Protein AF-A0AAD7CUY0-F1 (afdb_monomer)

Solvent-accessible surface area (backbone atoms only — not comparable to full-atom values): 4030 Å² total; per-residue (Å²): 115,70,69,60,55,55,50,52,56,58,66,68,44,85,57,72,88,72,50,55,69,68,60,51,45,50,52,50,50,50,48,22,66,72,63,63,21,55,82,71,50,58,47,58,61,55,37,74,75,40,71,70,42,29,55,49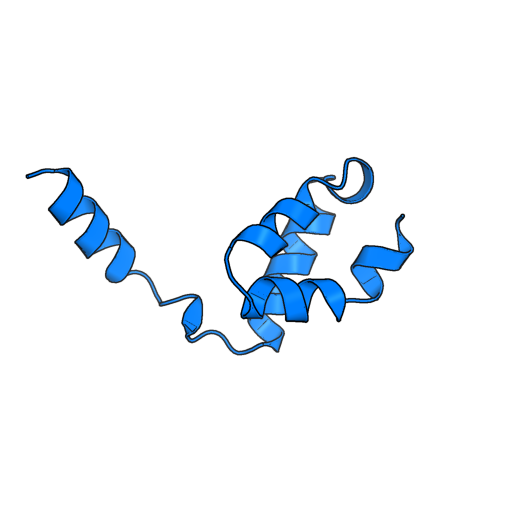,57,68,68,40,58,79,70,60,76,67,112

Radius of gyration: 14.1 Å; Cα contacts (8 Å, |Δi|>4): 42; chains: 1; bound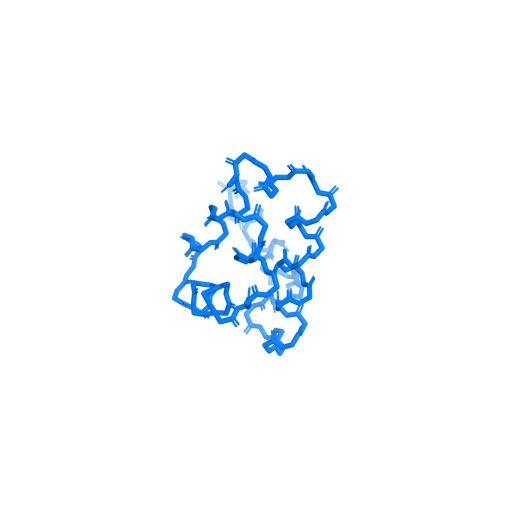ing box: 27×30×36 Å

Organism: Mycena rosella (NCBI:txid1033263)

Foldseek 3Di:
DVVVVVVVVVVVPDDPVPDDLVVLLVVLVCCCVVVVCLVVVPSCVQLVPDVSSVVSVVVNVVSVVSD

Secondary structure (DSSP, 8-state):
-HHHHHHHHHHHS--GGGS-HHHHHHHHHHHHHHTSHHHHTGGGGGGGS-HHHHHHHHH-HHHHTT-

InterPro domains:
  IPR001810 F-box domain [PF12937] (16-66)
  IPR036047 F-box-like domain superfamily [SSF81383] (9-64)

Sequence (67 aa):
EQISVLKAERNALPPIHRLPNELLTMVLDMYAVGSESLSTLEWTKTMLVCRRWHDLALAAHALWGHI

pLDDT: mean 86.75, std 7.96, range [63.34, 96.62]

Mean predicted aligned error: 6.67 Å

Structure (mmCIF, N/CA/C/O backbone):
data_AF-A0AAD7CUY0-F1
#
_entry.id   AF-A0AAD7CUY0-F1
#
loop_
_atom_site.group_PDB
_atom_site.id
_atom_site.type_symbol
_atom_site.label_atom_id
_atom_site.label_alt_id
_atom_site.label_comp_id
_atom_site.label_asym_id
_atom_site.label_entity_id
_atom_site.label_seq_id
_atom_site.pdbx_PDB_ins_code
_atom_site.Cartn_x
_atom_site.Cartn_y
_atom_site.Cartn_z
_atom_site.occupancy
_atom_site.B_iso_or_equiv
_atom_site.auth_seq_id
_atom_site.auth_comp_id
_atom_site.auth_asym_id
_atom_site.auth_atom_id
_atom_site.pdbx_PDB_model_num
ATOM 1 N N . GLU A 1 1 ? -5.978 18.406 22.621 1.00 63.34 1 GLU A N 1
ATOM 2 C CA . GLU A 1 1 ? -7.389 18.387 22.170 1.00 63.34 1 GLU A CA 1
ATOM 3 C C . GLU A 1 1 ? -7.566 18.201 20.659 1.00 63.34 1 GLU A C 1
ATOM 5 O O . GLU A 1 1 ? -8.290 17.298 20.257 1.00 63.34 1 GLU A O 1
ATOM 10 N N . GLN A 1 2 ? -6.869 18.963 19.807 1.00 80.69 2 GLN A N 1
ATOM 11 C CA . GLN A 1 2 ? -7.040 18.898 18.341 1.00 80.69 2 GLN A CA 1
ATOM 12 C C . GLN A 1 2 ? -6.660 17.542 17.704 1.00 80.69 2 GLN A C 1
ATOM 14 O O . GLN A 1 2 ? -7.349 17.062 16.809 1.00 80.69 2 GLN A O 1
ATOM 19 N N . ILE A 1 3 ? -5.613 16.867 18.203 1.00 84.44 3 ILE A N 1
ATOM 20 C CA . ILE A 1 3 ? -5.178 15.552 17.682 1.00 84.44 3 ILE A CA 1
ATOM 21 C C . ILE A 1 3 ? -6.267 14.475 17.842 1.00 84.44 3 ILE A C 1
ATOM 23 O O . ILE A 1 3 ? -6.409 13.602 16.988 1.00 84.44 3 ILE A O 1
ATOM 27 N N . SER A 1 4 ? -7.034 14.514 18.933 1.00 85.69 4 SER A N 1
ATOM 28 C CA . SER A 1 4 ? -8.110 13.552 19.208 1.00 85.69 4 SER A CA 1
ATOM 29 C C . SER A 1 4 ? -9.285 13.714 18.243 1.00 85.69 4 SER A C 1
ATOM 31 O O . SER A 1 4 ? -9.799 12.711 17.755 1.00 85.69 4 SER A O 1
ATOM 33 N N . VAL A 1 5 ? -9.647 14.957 17.911 1.00 90.25 5 VAL A N 1
ATOM 34 C CA . VAL A 1 5 ? -10.707 15.270 16.938 1.00 90.25 5 VAL A CA 1
ATOM 35 C C . VAL A 1 5 ? -10.312 14.787 15.541 1.00 90.25 5 VAL A C 1
ATOM 37 O O . VAL A 1 5 ? -11.050 14.025 14.926 1.00 90.25 5 VAL A O 1
ATOM 40 N N . LEU A 1 6 ? -9.090 15.097 15.098 1.00 86.75 6 LEU A N 1
ATOM 41 C CA . LEU A 1 6 ? -8.576 14.656 13.794 1.00 86.75 6 LEU A CA 1
ATOM 42 C C . LEU A 1 6 ? -8.506 13.127 13.667 1.00 86.75 6 LEU A C 1
ATOM 44 O O . LEU A 1 6 ? -8.782 12.563 12.609 1.00 86.75 6 LEU A O 1
ATOM 48 N N . LYS A 1 7 ? -8.151 12.423 14.750 1.00 80.56 7 LYS A N 1
ATOM 49 C CA . LYS A 1 7 ? -8.191 10.954 14.771 1.00 80.56 7 LYS A CA 1
ATOM 50 C C . LYS A 1 7 ? -9.620 10.425 14.658 1.00 80.56 7 LYS A C 1
ATOM 52 O O . LYS A 1 7 ? -9.816 9.436 13.959 1.00 80.56 7 LYS A O 1
ATOM 57 N N . ALA A 1 8 ? -10.586 11.050 15.328 1.00 81.12 8 ALA A N 1
ATOM 58 C CA . ALA A 1 8 ? -11.987 10.645 15.273 1.00 81.12 8 ALA A CA 1
ATOM 59 C C . ALA A 1 8 ? -12.580 10.838 13.869 1.00 81.12 8 ALA A C 1
ATOM 61 O O . ALA A 1 8 ? -13.176 9.906 13.338 1.00 81.12 8 ALA A O 1
ATOM 62 N N . GLU A 1 9 ? -12.332 11.983 13.228 1.00 82.00 9 GLU A N 1
ATOM 63 C CA . GLU A 1 9 ? -12.768 12.247 11.849 1.00 82.00 9 GLU A CA 1
ATOM 64 C C . GLU A 1 9 ? -12.113 11.294 10.844 1.00 82.00 9 GLU A C 1
ATOM 66 O O . GLU A 1 9 ? -12.788 10.712 9.998 1.00 82.00 9 GLU A O 1
ATOM 71 N N . ARG A 1 10 ? -10.807 11.033 10.984 1.00 75.69 10 ARG A N 1
ATOM 72 C CA . ARG A 1 10 ? -10.110 10.044 10.148 1.00 75.69 10 ARG A CA 1
ATOM 73 C C . ARG A 1 10 ? -10.665 8.633 10.335 1.00 75.69 10 ARG A C 1
ATOM 75 O O . ARG A 1 10 ? -10.735 7.875 9.376 1.00 75.69 10 ARG A O 1
ATOM 82 N N . ASN A 1 11 ? -11.046 8.268 11.556 1.00 71.19 11 ASN A N 1
ATOM 83 C CA . ASN A 1 11 ? -11.656 6.970 11.846 1.00 71.19 11 ASN A CA 1
ATOM 84 C C . ASN A 1 11 ? -13.119 6.885 11.378 1.00 71.19 11 ASN A C 1
ATOM 86 O O . ASN A 1 11 ? -13.644 5.778 11.274 1.00 71.19 11 ASN A O 1
ATOM 90 N N . ALA A 1 12 ? -13.765 8.025 11.107 1.00 77.38 12 ALA A N 1
ATOM 91 C CA . ALA A 1 12 ? -15.085 8.087 10.488 1.00 77.38 12 ALA A CA 1
ATOM 92 C C . ALA A 1 12 ? -15.033 7.859 8.966 1.00 77.38 12 ALA A C 1
ATOM 94 O O . ALA A 1 12 ? -16.059 7.535 8.367 1.00 77.38 12 ALA A O 1
ATOM 95 N N . LEU A 1 13 ? -13.854 7.977 8.337 1.00 73.94 13 LEU A N 1
ATOM 96 C CA . LEU A 1 13 ? -13.668 7.574 6.944 1.00 73.94 13 LEU A CA 1
ATOM 97 C C . LEU A 1 13 ? -13.891 6.061 6.788 1.00 73.94 13 LEU A C 1
ATOM 99 O O . LEU A 1 13 ? -13.567 5.295 7.704 1.00 73.94 13 LEU A O 1
ATOM 103 N N . PRO A 1 14 ? -14.399 5.607 5.624 1.00 70.12 14 PRO A N 1
ATOM 104 C CA . PRO A 1 14 ? -14.564 4.192 5.345 1.00 70.12 14 PRO A CA 1
ATOM 105 C C . PRO A 1 14 ? -13.256 3.449 5.626 1.00 70.12 14 PRO A C 1
ATOM 107 O O . PRO A 1 14 ? -12.206 3.796 5.078 1.00 70.12 14 PRO A O 1
ATOM 110 N N . PRO A 1 15 ? -13.279 2.444 6.506 1.00 81.62 15 PRO A N 1
ATOM 111 C CA . PRO A 1 15 ? -12.056 1.802 6.929 1.00 81.62 15 PRO A CA 1
ATOM 112 C C . PRO A 1 15 ? -11.418 1.036 5.772 1.00 81.62 15 PRO A C 1
ATOM 114 O O . PRO A 1 15 ? -11.936 0.005 5.346 1.00 81.62 15 PRO A O 1
ATOM 117 N N . ILE A 1 16 ? -10.232 1.474 5.343 1.00 83.38 16 ILE A N 1
ATOM 118 C CA . ILE A 1 16 ? -9.378 0.754 4.381 1.00 83.38 16 ILE A CA 1
ATOM 119 C C . ILE A 1 16 ? -9.183 -0.712 4.804 1.00 83.38 16 ILE A C 1
ATOM 121 O O . ILE A 1 16 ? -9.139 -1.607 3.966 1.00 83.38 16 ILE A O 1
ATOM 125 N N . HIS A 1 17 ? -9.145 -0.991 6.113 1.00 81.94 17 HIS A N 1
ATOM 126 C CA . HIS A 1 17 ? -9.020 -2.354 6.636 1.00 81.94 17 HIS A CA 1
ATOM 127 C C . HIS A 1 17 ? -10.219 -3.267 6.317 1.00 81.94 17 HIS A C 1
ATOM 129 O O . HIS A 1 17 ? -10.080 -4.483 6.416 1.00 81.94 17 HIS A O 1
ATOM 135 N N . ARG A 1 18 ? -11.383 -2.713 5.951 1.00 87.94 18 ARG A N 1
ATOM 136 C CA . ARG A 1 18 ? -12.570 -3.478 5.527 1.00 87.94 18 ARG A CA 1
ATOM 137 C C . ARG A 1 18 ? -12.674 -3.643 4.018 1.00 87.94 18 ARG A C 1
ATOM 139 O O . ARG A 1 18 ? -13.567 -4.355 3.570 1.00 87.94 18 ARG A O 1
ATOM 146 N N . LEU A 1 19 ? -11.797 -3.009 3.238 1.00 90.50 19 LEU A N 1
ATOM 147 C CA . LEU A 1 19 ? -11.759 -3.274 1.805 1.00 90.50 19 LEU A CA 1
ATOM 148 C C . LEU A 1 19 ? -11.478 -4.766 1.583 1.00 90.50 19 LEU A C 1
ATOM 150 O O . LEU A 1 19 ? -10.685 -5.338 2.338 1.00 90.50 19 LEU A O 1
ATOM 154 N N . PRO A 1 20 ? -12.082 -5.398 0.569 1.00 94.00 20 PRO A N 1
ATOM 155 C CA . PRO A 1 20 ? -11.624 -6.676 0.045 1.00 94.00 20 PRO A CA 1
ATOM 156 C C . PRO A 1 20 ? -10.171 -6.590 -0.434 1.00 94.00 20 PRO A C 1
ATOM 158 O O . PRO A 1 20 ? -9.630 -5.498 -0.649 1.00 94.00 20 PRO A O 1
ATOM 161 N N . ASN A 1 21 ? -9.524 -7.739 -0.589 1.00 94.88 21 ASN A N 1
ATOM 162 C CA . ASN A 1 21 ? -8.140 -7.785 -1.053 1.00 94.88 21 ASN A CA 1
ATOM 163 C C . ASN A 1 21 ? -8.017 -7.258 -2.484 1.00 94.88 21 ASN A C 1
ATOM 165 O O . ASN A 1 21 ? -7.096 -6.509 -2.768 1.00 94.88 21 ASN A O 1
ATOM 169 N N . GLU A 1 22 ? -8.997 -7.548 -3.333 1.00 93.56 22 GLU A N 1
ATOM 170 C CA . GLU A 1 22 ? -9.061 -7.147 -4.736 1.00 93.56 22 GLU A CA 1
ATOM 171 C C . GLU A 1 22 ? -9.079 -5.624 -4.882 1.00 93.56 22 GLU A C 1
ATOM 173 O O . GLU A 1 22 ? -8.327 -5.059 -5.674 1.00 93.56 22 GLU A O 1
ATOM 178 N N . LEU A 1 23 ? -9.897 -4.940 -4.073 1.00 94.06 23 LEU A N 1
ATOM 179 C CA . LEU A 1 23 ? -9.948 -3.477 -4.084 1.00 94.06 23 LEU A CA 1
ATOM 180 C C . LEU A 1 23 ? -8.656 -2.871 -3.538 1.00 94.06 23 LEU A C 1
ATOM 182 O O . LEU A 1 23 ? -8.198 -1.850 -4.040 1.00 94.06 23 LEU A O 1
ATOM 186 N N . LEU A 1 24 ? -8.055 -3.498 -2.525 1.00 93.12 24 LEU A N 1
ATOM 187 C CA . LEU A 1 24 ? -6.799 -3.014 -1.967 1.00 93.12 24 LEU A CA 1
ATOM 188 C C . LEU A 1 24 ? -5.629 -3.187 -2.949 1.00 93.12 24 LEU A C 1
ATOM 190 O O . LEU A 1 24 ? -4.817 -2.276 -3.084 1.00 93.12 24 LEU A O 1
ATOM 194 N N . THR A 1 25 ? -5.577 -4.303 -3.677 1.00 93.12 25 THR A N 1
ATOM 195 C CA . THR A 1 25 ? -4.619 -4.521 -4.769 1.00 93.12 25 THR A CA 1
ATOM 196 C C . THR A 1 25 ? -4.833 -3.520 -5.902 1.00 93.12 25 THR A C 1
ATOM 198 O O . THR A 1 25 ? -3.869 -2.940 -6.381 1.00 93.12 25 THR A O 1
ATOM 201 N N . MET A 1 26 ? -6.082 -3.218 -6.268 1.00 93.19 26 MET A N 1
ATOM 202 C CA . MET A 1 26 ? -6.366 -2.198 -7.283 1.00 93.19 26 MET A CA 1
ATOM 203 C C . MET A 1 26 ? -5.865 -0.805 -6.863 1.00 93.19 26 MET A C 1
ATOM 205 O O . MET A 1 26 ? -5.331 -0.066 -7.685 1.00 93.19 26 MET A O 1
ATOM 209 N N . VAL A 1 27 ? -5.989 -0.447 -5.580 1.00 91.81 27 VAL A N 1
ATOM 210 C CA . VAL A 1 27 ? -5.425 0.801 -5.035 1.00 91.81 27 VAL A CA 1
ATOM 211 C C . VAL A 1 27 ? -3.895 0.808 -5.120 1.00 91.81 27 VAL A C 1
ATOM 213 O O . VAL A 1 27 ? -3.319 1.834 -5.482 1.00 91.81 27 VAL A O 1
ATOM 216 N N . LEU A 1 28 ? -3.240 -0.318 -4.810 1.00 91.88 28 LEU A N 1
ATOM 217 C CA . LEU A 1 28 ? -1.788 -0.470 -4.955 1.00 91.88 28 LEU A CA 1
ATOM 218 C C . LEU A 1 28 ? -1.345 -0.269 -6.410 1.00 91.88 28 LEU A C 1
ATOM 220 O O . LEU A 1 28 ? -0.433 0.520 -6.653 1.00 91.88 28 LEU A O 1
ATOM 224 N N . ASP A 1 29 ? -2.030 -0.905 -7.363 1.00 91.19 29 ASP A N 1
ATOM 225 C CA . ASP A 1 29 ? -1.737 -0.780 -8.795 1.00 91.19 29 ASP A CA 1
ATOM 226 C C . ASP A 1 29 ? -1.919 0.656 -9.293 1.00 91.19 29 ASP A C 1
ATOM 228 O O . ASP A 1 29 ? -1.032 1.207 -9.947 1.00 91.19 29 ASP A O 1
ATOM 232 N N . MET A 1 30 ? -3.036 1.301 -8.936 1.00 90.50 30 MET A N 1
AT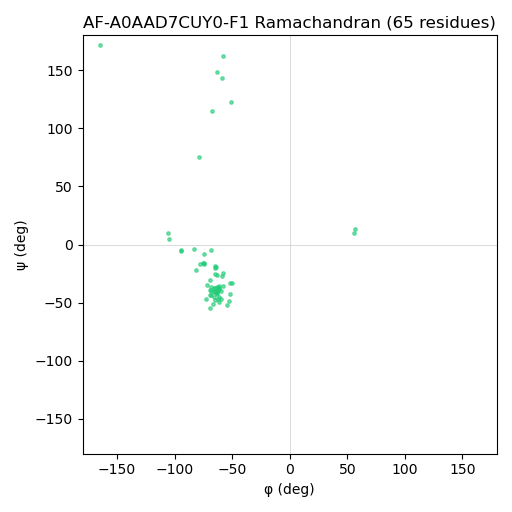OM 233 C CA . MET A 1 30 ? -3.281 2.700 -9.298 1.00 90.50 30 MET A CA 1
ATOM 234 C C . MET A 1 30 ? -2.205 3.628 -8.741 1.00 90.50 30 MET A C 1
ATOM 236 O O . MET A 1 30 ? -1.785 4.554 -9.431 1.00 90.50 30 MET A O 1
ATOM 240 N N . TYR A 1 31 ? -1.756 3.393 -7.506 1.00 90.38 31 TYR A N 1
ATOM 241 C CA . TYR A 1 31 ? -0.698 4.197 -6.913 1.00 90.38 31 TYR A CA 1
ATOM 242 C C . TYR A 1 31 ? 0.628 3.980 -7.637 1.00 90.38 31 TYR A C 1
ATOM 244 O O . TYR A 1 31 ? 1.238 4.957 -8.060 1.00 90.38 31 TYR A O 1
ATOM 252 N N . ALA A 1 32 ? 1.055 2.732 -7.826 1.00 88.94 32 ALA A N 1
ATOM 253 C CA . ALA A 1 32 ? 2.336 2.427 -8.451 1.00 88.94 32 ALA A CA 1
ATOM 254 C C . ALA A 1 32 ? 2.416 2.957 -9.893 1.00 88.94 32 ALA A C 1
ATOM 256 O O . ALA A 1 32 ? 3.354 3.676 -10.239 1.00 88.94 32 ALA A O 1
ATOM 257 N N . VAL A 1 33 ? 1.400 2.670 -10.713 1.00 87.44 33 VAL A N 1
ATOM 258 C CA . VAL A 1 33 ? 1.352 3.077 -12.126 1.00 87.44 33 VAL A CA 1
ATOM 259 C C . VAL A 1 33 ? 1.090 4.577 -12.266 1.00 87.44 33 VAL A C 1
ATOM 261 O O . VAL A 1 33 ? 1.770 5.261 -13.026 1.00 87.44 33 VAL A O 1
ATOM 264 N N . GLY A 1 34 ? 0.109 5.106 -11.531 1.00 82.75 34 GLY A N 1
ATOM 265 C CA . GLY A 1 34 ? -0.371 6.479 -11.699 1.00 82.75 34 GLY A CA 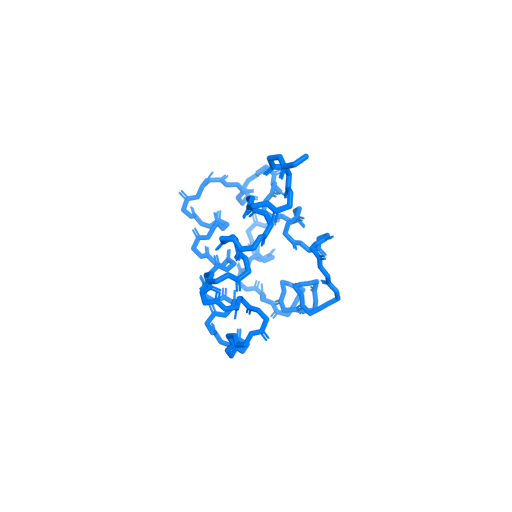1
ATOM 266 C C . GLY A 1 34 ? 0.548 7.558 -11.127 1.00 82.75 34 GLY A C 1
ATOM 267 O O . GLY A 1 34 ? 0.374 8.725 -11.465 1.00 82.75 34 GLY A O 1
ATOM 268 N N . SER A 1 35 ? 1.509 7.198 -10.270 1.00 80.12 35 SER A N 1
ATOM 269 C CA . SER A 1 35 ? 2.456 8.153 -9.670 1.00 80.12 35 SER A CA 1
ATOM 270 C C . SER A 1 35 ? 3.871 8.095 -10.256 1.00 80.12 35 SER A C 1
ATOM 272 O O . SER A 1 35 ? 4.775 8.683 -9.672 1.00 80.12 35 SER A O 1
ATOM 274 N N . GLU A 1 36 ? 4.090 7.362 -11.357 1.00 71.69 36 GLU A N 1
ATOM 275 C CA . GLU A 1 36 ? 5.422 7.087 -11.947 1.00 71.69 36 GLU A CA 1
ATOM 276 C C . GLU A 1 36 ? 6.433 6.442 -10.971 1.00 71.69 36 GLU A C 1
ATOM 278 O O . GLU A 1 36 ? 7.615 6.261 -11.283 1.00 71.69 36 GLU A O 1
ATOM 283 N N . SER A 1 37 ? 5.963 6.017 -9.796 1.00 79.06 37 SER A N 1
ATOM 284 C CA . SER A 1 37 ? 6.791 5.482 -8.717 1.00 79.06 37 SER A CA 1
ATOM 285 C C . SER A 1 37 ? 7.295 4.068 -8.977 1.00 79.06 37 SER A C 1
ATOM 287 O O . SER A 1 37 ? 8.146 3.591 -8.227 1.00 79.06 37 SER A O 1
ATOM 289 N N . LEU A 1 38 ? 6.817 3.399 -10.036 1.00 82.31 38 LEU A N 1
ATOM 290 C CA . LEU A 1 38 ? 7.354 2.114 -10.500 1.00 82.31 38 LEU A CA 1
ATOM 291 C C . LEU A 1 38 ? 8.869 2.187 -10.718 1.00 82.31 38 LEU A C 1
ATOM 293 O O . LEU A 1 38 ? 9.598 1.356 -10.188 1.00 82.31 38 LEU A O 1
ATOM 297 N N . SER A 1 39 ? 9.341 3.218 -11.424 1.00 80.94 39 SER A N 1
ATOM 298 C CA . SER A 1 39 ? 10.762 3.392 -11.760 1.00 80.94 39 SER A CA 1
ATOM 299 C C . SER A 1 39 ? 11.645 3.729 -10.553 1.00 80.94 39 SER A C 1
ATOM 301 O O . SER A 1 39 ? 12.815 3.354 -10.508 1.00 80.94 39 SER A O 1
ATOM 303 N N . THR A 1 40 ? 11.089 4.422 -9.557 1.00 87.31 40 THR A N 1
ATOM 304 C CA . THR A 1 40 ? 11.801 4.849 -8.343 1.00 87.31 40 THR A CA 1
ATOM 305 C C . THR A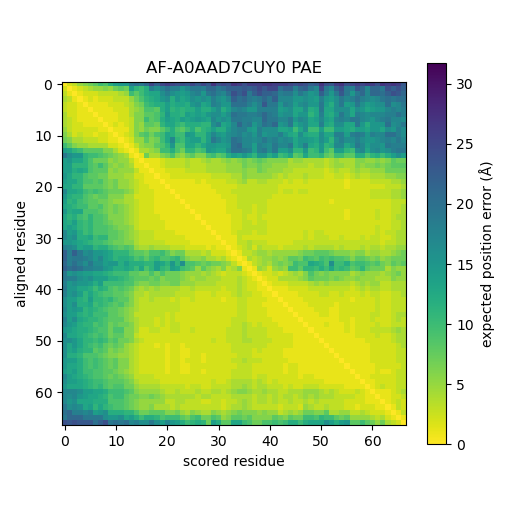 1 40 ? 11.631 3.873 -7.181 1.00 87.31 40 THR A C 1
ATOM 307 O O . THR A 1 40 ? 12.218 4.076 -6.117 1.00 87.31 40 THR A O 1
ATOM 310 N N . LEU A 1 41 ? 10.813 2.829 -7.361 1.00 87.38 41 LEU A N 1
ATOM 311 C CA . LEU A 1 41 ? 10.375 1.881 -6.335 1.00 87.38 41 LEU A CA 1
ATOM 312 C C . LEU A 1 41 ? 9.677 2.524 -5.131 1.00 87.38 41 LEU A C 1
ATOM 314 O O . LEU A 1 41 ? 9.456 1.856 -4.119 1.00 87.38 41 LEU A O 1
ATOM 318 N N . GLU A 1 42 ? 9.281 3.796 -5.201 1.00 90.31 42 GLU A N 1
ATOM 319 C CA . GLU A 1 42 ? 8.662 4.472 -4.058 1.00 90.31 42 GLU A CA 1
ATOM 320 C C . GLU A 1 42 ? 7.316 3.859 -3.666 1.00 90.31 42 GLU A C 1
ATOM 322 O O . GLU A 1 42 ? 6.951 3.897 -2.487 1.00 90.31 42 GLU A O 1
ATOM 327 N N . TRP A 1 43 ? 6.623 3.209 -4.607 1.00 91.06 43 TRP A N 1
ATOM 328 C CA . TRP A 1 43 ? 5.385 2.486 -4.326 1.00 91.06 43 TRP A CA 1
ATOM 329 C C . TRP A 1 43 ? 5.566 1.375 -3.287 1.00 91.06 43 TRP A C 1
ATOM 331 O O . TRP A 1 43 ? 4.636 1.092 -2.530 1.00 91.06 43 TRP A O 1
ATOM 341 N N . THR A 1 44 ? 6.767 0.797 -3.163 1.00 93.19 44 THR A N 1
ATOM 342 C CA . THR A 1 44 ? 7.065 -0.262 -2.183 1.00 93.19 44 THR A CA 1
ATOM 343 C C . THR A 1 44 ? 6.947 0.223 -0.735 1.00 93.19 44 THR A C 1
ATOM 345 O O . THR A 1 44 ? 6.703 -0.579 0.165 1.00 93.19 44 THR A O 1
ATOM 348 N N . LYS A 1 45 ? 6.994 1.542 -0.480 1.00 93.81 45 LYS A N 1
ATOM 349 C CA . LYS A 1 45 ? 6.737 2.123 0.854 1.00 93.81 45 LYS A CA 1
ATOM 350 C C . LYS A 1 45 ? 5.345 1.759 1.384 1.00 93.81 45 LYS A C 1
ATOM 352 O O . LYS A 1 45 ? 5.148 1.701 2.596 1.00 93.81 45 LYS A O 1
ATOM 357 N N . THR A 1 46 ? 4.391 1.457 0.503 1.00 92.38 46 THR A N 1
ATOM 358 C CA . THR A 1 46 ? 3.054 0.973 0.885 1.00 92.38 46 THR A CA 1
ATOM 359 C C . THR A 1 46 ? 3.092 -0.374 1.619 1.00 92.38 46 THR A C 1
ATOM 361 O O . THR A 1 46 ? 2.248 -0.630 2.479 1.00 92.38 46 THR A O 1
ATOM 364 N N . MET A 1 47 ? 4.121 -1.196 1.387 1.00 94.69 47 MET A N 1
ATOM 365 C CA . MET A 1 47 ? 4.342 -2.462 2.097 1.00 94.69 47 MET A CA 1
ATOM 366 C C . MET A 1 47 ? 4.624 -2.253 3.592 1.00 94.69 47 MET A C 1
ATOM 368 O O . MET A 1 47 ? 4.426 -3.163 4.393 1.00 94.69 47 MET A O 1
ATOM 372 N N . LEU A 1 48 ? 5.044 -1.048 3.994 1.00 95.06 48 LEU A N 1
ATOM 373 C CA . LEU A 1 48 ? 5.376 -0.714 5.382 1.00 95.06 48 LEU A CA 1
ATOM 374 C C . LEU A 1 48 ? 4.147 -0.345 6.231 1.00 95.06 48 LEU A C 1
ATOM 376 O O . LEU A 1 48 ? 4.281 -0.124 7.432 1.00 95.06 48 LEU A O 1
ATOM 380 N N . VA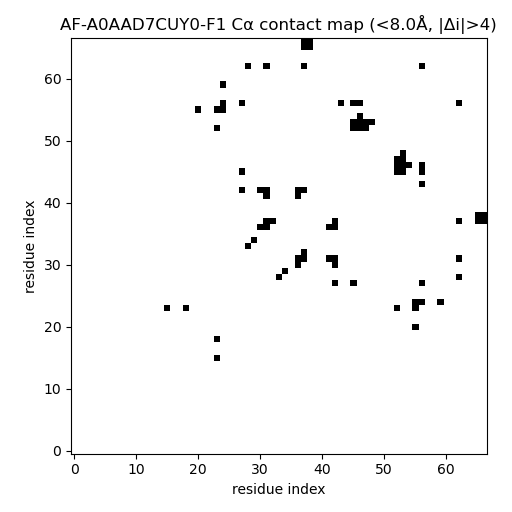L A 1 49 ? 2.948 -0.279 5.637 1.00 91.62 49 VAL A N 1
ATOM 381 C CA . VAL A 1 49 ? 1.714 0.093 6.351 1.00 91.62 49 VAL A CA 1
ATOM 382 C C . VAL A 1 49 ? 1.301 -0.995 7.347 1.00 91.62 49 VAL A C 1
ATOM 384 O O . VAL A 1 49 ? 1.092 -0.713 8.528 1.00 91.62 49 VAL A O 1
ATOM 387 N N . CYS A 1 50 ? 1.155 -2.241 6.885 1.00 92.75 50 CYS A N 1
ATOM 388 C CA . CYS A 1 50 ? 0.905 -3.414 7.727 1.00 92.75 50 CYS A CA 1
ATOM 389 C C . CYS A 1 50 ? 1.154 -4.722 6.953 1.00 92.75 50 CYS A C 1
ATOM 391 O O . CYS A 1 50 ? 1.285 -4.707 5.730 1.00 92.75 50 CYS A O 1
ATOM 393 N N . ARG A 1 51 ? 1.131 -5.872 7.649 1.00 94.31 51 ARG A N 1
ATOM 394 C CA . ARG A 1 51 ? 1.335 -7.203 7.033 1.00 94.31 51 ARG A CA 1
ATOM 395 C C . ARG A 1 51 ? 0.427 -7.467 5.831 1.00 94.31 51 ARG A C 1
ATOM 397 O O . ARG A 1 51 ? 0.892 -7.930 4.806 1.00 94.31 51 ARG A O 1
ATOM 404 N N . ARG A 1 52 ? -0.852 -7.095 5.921 1.00 94.81 52 ARG A N 1
ATOM 405 C CA . ARG A 1 52 ? -1.802 -7.305 4.821 1.00 94.81 52 ARG A CA 1
ATOM 406 C C . ARG A 1 52 ? -1.404 -6.535 3.554 1.00 94.81 52 ARG A C 1
ATOM 408 O O . ARG A 1 52 ? -1.562 -7.058 2.460 1.00 94.81 52 ARG A O 1
ATOM 415 N N . TRP A 1 53 ? -0.908 -5.307 3.698 1.00 95.19 53 TRP A 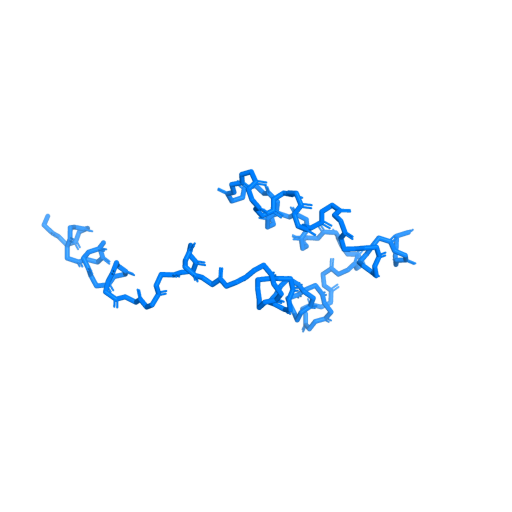N 1
ATOM 416 C CA . TRP A 1 53 ? -0.428 -4.516 2.562 1.00 95.19 53 TRP A CA 1
ATOM 417 C C . TRP A 1 53 ? 0.841 -5.119 1.966 1.00 95.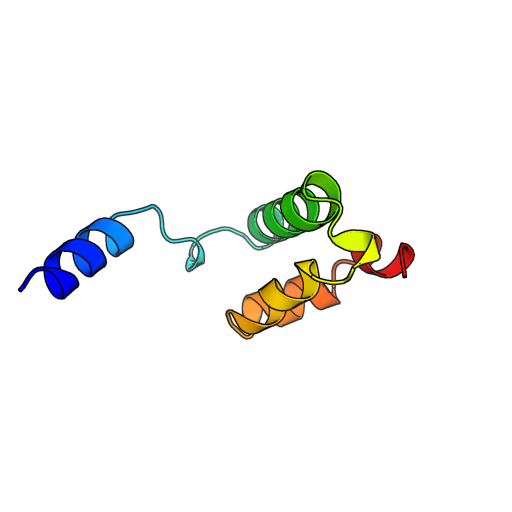19 53 TRP A C 1
ATOM 419 O O . TRP A 1 53 ? 0.934 -5.246 0.751 1.00 95.19 53 TRP A O 1
ATOM 429 N N . HIS A 1 54 ? 1.774 -5.538 2.825 1.00 96.12 54 HIS A N 1
ATOM 430 C CA . HIS A 1 54 ? 2.983 -6.244 2.417 1.00 96.12 54 HIS A CA 1
ATOM 431 C C . HIS A 1 54 ? 2.660 -7.493 1.583 1.00 96.12 54 HIS A C 1
ATOM 433 O O . HIS A 1 54 ? 3.167 -7.634 0.475 1.00 96.12 54 HIS A O 1
ATOM 439 N N . ASP A 1 55 ? 1.780 -8.364 2.081 1.00 96.62 55 ASP A N 1
ATOM 440 C CA . ASP A 1 55 ? 1.470 -9.642 1.433 1.00 96.62 55 ASP A CA 1
ATOM 441 C C . ASP A 1 55 ? 0.768 -9.448 0.080 1.00 96.62 55 ASP A C 1
ATOM 443 O O . ASP A 1 55 ? 1.088 -10.135 -0.889 1.00 96.62 55 ASP A O 1
ATOM 447 N N . LEU A 1 56 ? -0.152 -8.480 -0.018 1.00 95.62 56 LEU A N 1
ATOM 448 C CA . LEU A 1 56 ? -0.842 -8.170 -1.275 1.00 95.62 56 LEU A CA 1
ATOM 449 C C . LEU A 1 56 ? 0.084 -7.539 -2.313 1.00 95.62 56 LEU A C 1
ATOM 451 O O . LEU A 1 56 ? 0.040 -7.926 -3.477 1.00 95.62 56 LEU A O 1
ATOM 455 N N . ALA A 1 57 ? 0.929 -6.597 -1.895 1.00 94.25 57 ALA A N 1
ATOM 456 C CA . ALA A 1 57 ? 1.920 -5.978 -2.767 1.00 94.25 57 ALA A CA 1
ATOM 457 C C . ALA A 1 57 ? 2.943 -7.005 -3.273 1.00 94.25 57 ALA A C 1
ATOM 459 O O . ALA A 1 57 ? 3.287 -7.003 -4.452 1.00 94.25 57 ALA A O 1
ATOM 460 N N . LEU A 1 58 ? 3.390 -7.926 -2.414 1.00 94.31 58 LEU A N 1
ATOM 461 C CA . LEU A 1 58 ? 4.297 -9.004 -2.805 1.00 94.31 58 LEU A CA 1
ATOM 462 C C . LEU A 1 58 ? 3.638 -9.979 -3.797 1.00 94.31 58 LEU A C 1
ATOM 464 O O . LEU A 1 58 ? 4.286 -10.434 -4.733 1.00 94.31 58 LEU A O 1
ATOM 468 N N . ALA A 1 59 ? 2.344 -10.271 -3.630 1.00 93.94 59 ALA A N 1
ATOM 469 C CA . ALA A 1 59 ? 1.589 -11.142 -4.535 1.00 93.94 59 ALA A CA 1
ATOM 470 C C . ALA A 1 59 ? 1.228 -10.485 -5.886 1.00 93.94 59 ALA A C 1
ATOM 472 O O . ALA A 1 59 ? 0.861 -11.184 -6.837 1.00 93.94 59 ALA A O 1
ATOM 473 N N . ALA A 1 60 ? 1.321 -9.158 -5.997 1.00 91.00 60 ALA A N 1
ATOM 474 C CA . ALA A 1 60 ? 0.984 -8.399 -7.198 1.00 91.00 60 ALA A CA 1
ATOM 475 C C . ALA A 1 60 ? 2.108 -8.466 -8.249 1.00 91.00 60 ALA A C 1
ATOM 477 O O . ALA A 1 60 ? 2.846 -7.510 -8.468 1.00 91.00 60 ALA A O 1
ATOM 478 N N . HIS A 1 61 ? 2.231 -9.609 -8.930 1.00 87.56 61 HIS A N 1
ATOM 479 C CA . HIS A 1 61 ? 3.279 -9.889 -9.927 1.00 87.56 61 HIS A CA 1
ATOM 480 C C . HIS A 1 61 ? 3.415 -8.809 -11.013 1.00 87.56 61 HIS A C 1
ATOM 482 O O . HIS A 1 61 ? 4.522 -8.547 -11.480 1.00 87.56 61 HIS A O 1
ATOM 488 N N . ALA A 1 62 ? 2.307 -8.163 -11.396 1.00 84.25 62 ALA A N 1
ATOM 489 C CA . ALA A 1 62 ? 2.306 -7.081 -12.376 1.00 84.25 62 ALA A CA 1
ATOM 490 C C . ALA A 1 62 ? 3.219 -5.914 -11.963 1.00 84.25 62 ALA A C 1
ATOM 492 O O . ALA A 1 62 ? 3.900 -5.350 -12.813 1.00 84.25 62 ALA A O 1
ATOM 493 N N . LEU A 1 63 ? 3.299 -5.605 -10.666 1.00 86.06 63 LEU A N 1
ATOM 494 C CA . LEU A 1 63 ? 4.133 -4.522 -10.144 1.00 86.06 63 LEU A CA 1
ATOM 495 C C . LEU A 1 63 ? 5.627 -4.853 -10.206 1.00 86.06 63 LEU A C 1
ATOM 497 O O . LEU A 1 63 ? 6.447 -3.981 -10.478 1.00 86.06 63 LEU A O 1
ATOM 501 N N . TRP A 1 64 ? 5.980 -6.122 -10.006 1.00 86.94 64 TRP A N 1
ATOM 502 C CA . TRP A 1 64 ? 7.372 -6.580 -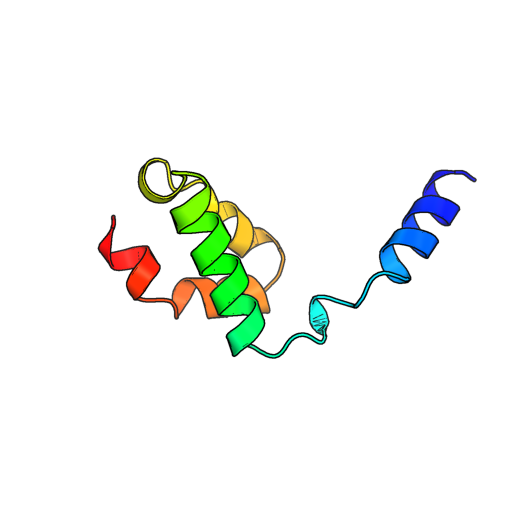9.975 1.00 86.94 64 TRP A CA 1
ATOM 503 C C . TRP A 1 64 ? 7.971 -6.801 -11.362 1.00 86.94 64 TRP A C 1
ATOM 505 O O . TRP A 1 64 ? 9.184 -6.742 -11.508 1.00 86.94 64 TRP A O 1
ATOM 515 N N . GLY A 1 65 ? 7.147 -7.008 -12.392 1.00 82.31 65 GLY A N 1
ATOM 516 C CA . GLY A 1 65 ? 7.625 -7.157 -13.773 1.00 82.31 65 GLY A CA 1
ATOM 517 C C . GLY A 1 65 ? 8.219 -5.883 -14.393 1.00 82.31 65 GLY A C 1
ATOM 518 O O . GLY A 1 65 ? 8.678 -5.931 -15.529 1.00 82.31 65 GLY A O 1
ATOM 519 N N . HIS A 1 66 ? 8.171 -4.755 -13.679 1.00 71.50 66 HIS A N 1
ATOM 520 C CA . HIS A 1 66 ? 8.650 -3.444 -14.133 1.00 71.50 66 HIS A CA 1
ATOM 521 C C . HIS A 1 66 ? 9.987 -3.042 -13.481 1.00 71.50 66 HIS A C 1
ATOM 523 O O . HIS A 1 66 ? 10.444 -1.917 -13.683 1.00 71.50 66 HIS A O 1
ATOM 529 N N . ILE A 1 67 ? 10.576 -3.944 -12.689 1.00 64.75 67 ILE A N 1
ATOM 530 C CA . ILE A 1 67 ? 11.881 -3.817 -12.023 1.00 64.75 67 ILE A CA 1
ATOM 531 C C . ILE A 1 67 ? 12.907 -4.632 -12.807 1.00 64.75 67 ILE A C 1
ATOM 533 O O . ILE A 1 67 ? 14.010 -4.098 -13.052 1.00 64.75 67 ILE A O 1
#